Protein AF-A0A9E1SWF8-F1 (afdb_monomer_lite)

Secondary structure (DSSP, 8-state):
-EEEESSSSS-EEEES---STT--HHHHHHHHHHHHHHSSEEE-S-----

Sequence (50 aa):
MDIKPLTPHIGAEISGIQLGDAMDQSRFGAIHDALMTHQVLFFRDQEMSL

Radius of gyration: 11.07 Å; chains: 1; bounding box: 20×23×28 Å

pLDDT: mean 92.25, std 7.01, range [68.19, 98.5]

Foldseek 3Di:
DDWAQPDPQAEIEDDPDEPDPDDDPVNVVVVVVSCVRHVDYDYPPHDDDD

Structure (mmCIF, N/CA/C/O backbone):
data_AF-A0A9E1SWF8-F1
#
_entry.id   AF-A0A9E1SWF8-F1
#
loop_
_atom_site.group_PDB
_atom_site.id
_atom_site.type_symbol
_atom_site.label_atom_id
_atom_site.label_alt_id
_atom_site.label_comp_id
_atom_site.label_asym_id
_atom_site.label_entity_id
_atom_site.label_seq_id
_atom_site.pdbx_PDB_ins_code
_atom_site.Cartn_x
_atom_site.Cartn_y
_atom_site.Cartn_z
_atom_site.occupancy
_atom_site.B_iso_or_equiv
_atom_site.auth_seq_id
_atom_site.auth_comp_id
_atom_site.auth_asym_id
_atom_site.auth_atom_id
_atom_site.pdbx_PDB_model_num
ATOM 1 N N . MET A 1 1 ? 0.703 6.705 -4.549 1.00 85.88 1 MET A N 1
ATOM 2 C CA . MET A 1 1 ? 0.977 5.655 -3.557 1.00 85.88 1 MET A CA 1
ATOM 3 C C . MET A 1 1 ? -0.030 5.820 -2.442 1.00 85.88 1 MET A C 1
ATOM 5 O O . MET A 1 1 ? -0.095 6.905 -1.878 1.00 85.88 1 MET A O 1
ATOM 9 N N . ASP A 1 2 ? -0.831 4.793 -2.200 1.00 94.88 2 ASP A N 1
ATOM 10 C CA . ASP A 1 2 ? -1.824 4.744 -1.123 1.00 94.88 2 ASP A CA 1
ATOM 11 C C . ASP A 1 2 ? -1.441 3.629 -0.144 1.00 94.88 2 ASP A C 1
ATOM 13 O O . ASP A 1 2 ? -0.956 2.587 -0.586 1.00 94.88 2 ASP A O 1
ATOM 17 N N . ILE A 1 3 ? -1.608 3.865 1.160 1.00 96.25 3 ILE A N 1
ATOM 18 C CA . ILE A 1 3 ? -1.237 2.930 2.231 1.00 96.25 3 ILE A CA 1
ATOM 19 C C . ILE A 1 3 ? -2.481 2.666 3.073 1.00 96.25 3 ILE A C 1
ATOM 21 O O . ILE A 1 3 ? -2.976 3.557 3.765 1.00 96.25 3 ILE A O 1
ATOM 25 N N . LYS A 1 4 ? -2.952 1.421 3.063 1.00 97.75 4 LYS A N 1
ATOM 26 C CA . LYS A 1 4 ? -4.132 0.992 3.811 1.00 97.75 4 LYS A CA 1
ATOM 27 C C . LYS A 1 4 ? -3.736 0.012 4.917 1.00 97.75 4 LYS A C 1
ATOM 29 O O . LYS A 1 4 ? -3.414 -1.137 4.606 1.00 97.75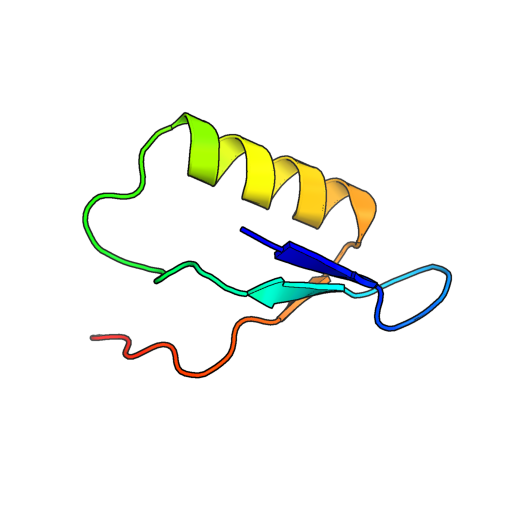 4 LYS A O 1
ATOM 34 N N . PRO A 1 5 ? -3.790 0.410 6.202 1.00 97.56 5 PRO A N 1
ATOM 35 C CA . PRO A 1 5 ? -3.591 -0.517 7.312 1.00 97.56 5 PRO A CA 1
ATOM 36 C C . PRO A 1 5 ? -4.596 -1.672 7.252 1.00 97.56 5 PRO A C 1
ATOM 38 O O . PRO A 1 5 ? -5.787 -1.459 7.014 1.00 97.56 5 PRO A O 1
ATOM 41 N N . LEU A 1 6 ? -4.117 -2.895 7.472 1.00 97.19 6 LEU A N 1
ATOM 42 C CA . LEU A 1 6 ? -4.952 -4.100 7.481 1.00 97.19 6 LEU A CA 1
ATOM 43 C C . LEU A 1 6 ? -5.457 -4.433 8.883 1.00 97.19 6 LEU A C 1
ATOM 45 O O . LEU A 1 6 ? -6.564 -4.946 9.044 1.00 97.19 6 LEU A O 1
ATOM 49 N N . THR A 1 7 ? -4.654 -4.129 9.901 1.00 95.38 7 THR A N 1
ATOM 50 C CA . THR A 1 7 ? -5.018 -4.276 11.311 1.00 95.38 7 THR A CA 1
ATOM 51 C C . THR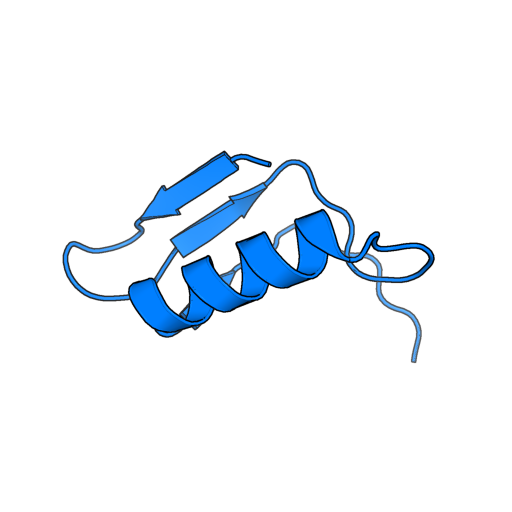 A 1 7 ? -4.557 -3.048 12.106 1.00 95.38 7 THR A C 1
ATOM 53 O O . THR A 1 7 ? -3.763 -2.257 11.592 1.00 95.38 7 THR A O 1
ATOM 56 N N . PRO A 1 8 ? -5.009 -2.873 13.363 1.00 94.38 8 PRO A N 1
ATOM 57 C CA . PRO A 1 8 ? -4.618 -1.721 14.179 1.00 94.38 8 PRO A CA 1
ATOM 58 C C . PRO A 1 8 ? -3.117 -1.617 14.487 1.00 94.38 8 PRO A C 1
ATOM 60 O O . PRO A 1 8 ? -2.646 -0.525 14.790 1.00 94.38 8 PRO A O 1
ATOM 63 N N . HIS A 1 9 ? -2.376 -2.732 14.453 1.00 93.06 9 HIS A N 1
ATOM 64 C CA . HIS A 1 9 ? -0.991 -2.780 14.943 1.00 93.06 9 HIS A CA 1
ATOM 65 C C . HIS A 1 9 ? 0.031 -3.289 13.925 1.00 93.06 9 HIS A C 1
ATOM 67 O O . HIS A 1 9 ? 1.211 -2.988 14.067 1.00 93.06 9 HIS A O 1
ATOM 73 N N . ILE A 1 10 ? -0.393 -4.060 12.922 1.00 97.12 10 ILE A N 1
ATOM 74 C CA . ILE A 1 10 ? 0.512 -4.675 11.948 1.00 97.12 10 ILE A CA 1
ATOM 75 C C . ILE A 1 10 ? -0.159 -4.826 10.580 1.00 97.12 10 ILE A C 1
ATOM 77 O O . ILE A 1 10 ? -1.353 -5.112 10.471 1.00 97.12 10 ILE A O 1
ATOM 81 N N . GLY A 1 11 ? 0.640 -4.689 9.532 1.00 97.88 11 GLY A N 1
ATOM 82 C CA . GLY A 1 11 ? 0.248 -4.944 8.158 1.00 97.88 11 GLY A CA 1
ATOM 83 C C . GLY A 1 11 ? -0.377 -3.739 7.476 1.00 97.88 11 GLY A C 1
ATOM 84 O O . GLY A 1 11 ? -1.311 -3.126 7.996 1.00 97.88 11 GLY A O 1
ATOM 85 N N . ALA A 1 12 ? 0.099 -3.448 6.269 1.00 98.50 12 ALA A N 1
ATOM 86 C CA . ALA A 1 12 ? -0.541 -2.512 5.356 1.00 98.50 12 ALA A CA 1
ATOM 87 C C . ALA A 1 12 ? -0.487 -3.022 3.912 1.00 98.50 12 ALA A C 1
ATOM 89 O O . ALA A 1 12 ? 0.489 -3.649 3.501 1.00 98.50 12 ALA A O 1
ATOM 90 N N . GLU A 1 13 ? -1.533 -2.746 3.141 1.00 97.94 13 GLU A N 1
ATOM 91 C CA . GLU A 1 13 ? -1.520 -2.899 1.687 1.00 97.94 13 GLU A CA 1
ATOM 92 C C . GLU A 1 13 ? -1.113 -1.570 1.047 1.00 97.94 13 GLU A C 1
ATOM 94 O O . GLU A 1 13 ? -1.646 -0.520 1.414 1.00 97.94 13 GLU A O 1
ATOM 99 N N . ILE A 1 14 ? -0.163 -1.613 0.112 1.00 96.62 14 ILE A N 1
ATOM 100 C CA . ILE A 1 14 ? 0.271 -0.446 -0.655 1.00 96.62 14 ILE A CA 1
ATOM 101 C C . ILE A 1 14 ? -0.173 -0.598 -2.106 1.00 96.62 14 ILE A C 1
ATOM 103 O O . ILE A 1 14 ? 0.100 -1.614 -2.748 1.00 96.62 14 ILE A O 1
ATOM 107 N N . SER A 1 15 ? -0.815 0.443 -2.635 1.00 94.81 15 SER A N 1
ATOM 108 C CA . SER A 1 15 ? -1.293 0.487 -4.018 1.00 94.81 15 SER A CA 1
ATOM 109 C C . SER A 1 15 ? -0.796 1.723 -4.782 1.00 94.81 15 SER A C 1
ATOM 111 O O . SER A 1 15 ? -0.264 2.691 -4.218 1.00 94.81 15 SER A O 1
ATOM 113 N N . GLY A 1 16 ? -0.939 1.682 -6.111 1.00 91.00 16 GLY A N 1
ATOM 114 C CA . GLY A 1 16 ? -0.496 2.753 -7.008 1.00 91.00 16 GLY A CA 1
ATOM 115 C C . GLY A 1 16 ? 1.022 2.813 -7.198 1.00 91.00 16 GLY A C 1
ATOM 116 O O . GLY A 1 16 ? 1.554 3.898 -7.450 1.00 91.00 16 GLY A O 1
ATOM 117 N N . ILE A 1 17 ? 1.709 1.676 -7.037 1.00 89.31 17 ILE A N 1
ATOM 118 C CA . ILE A 1 17 ? 3.133 1.505 -7.343 1.00 89.31 17 ILE A CA 1
ATOM 119 C C . ILE A 1 17 ? 3.361 0.178 -8.083 1.00 89.31 17 ILE A C 1
ATOM 121 O O . ILE A 1 17 ? 2.627 -0.781 -7.850 1.00 89.31 17 ILE A O 1
ATOM 125 N N . GLN A 1 18 ? 4.408 0.131 -8.911 1.00 90.12 18 GLN A N 1
ATOM 126 C CA . GLN A 1 18 ? 4.974 -1.106 -9.446 1.00 90.12 18 GLN A CA 1
ATOM 127 C C . GLN A 1 18 ? 6.370 -1.289 -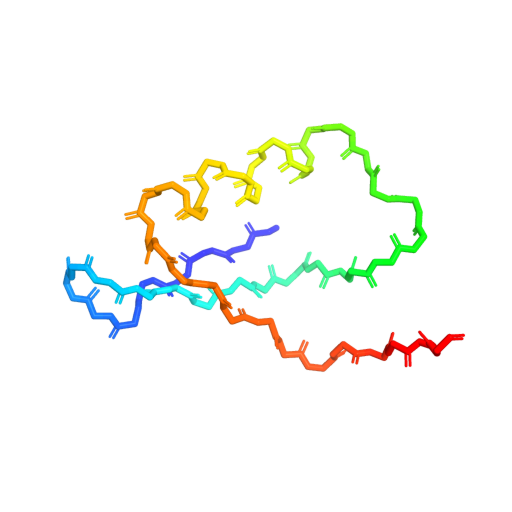8.848 1.00 90.12 18 GLN A C 1
ATOM 129 O O . GLN A 1 18 ? 7.190 -0.369 -8.906 1.00 90.12 18 GLN A O 1
ATOM 134 N N . LEU A 1 19 ? 6.615 -2.445 -8.244 1.00 89.06 19 LEU A N 1
ATOM 135 C CA . LEU A 1 19 ? 7.927 -2.869 -7.780 1.00 89.06 19 LEU A CA 1
ATOM 136 C C . LEU A 1 19 ? 8.741 -3.353 -8.981 1.00 89.06 19 LEU A C 1
ATOM 138 O O . LEU A 1 19 ? 8.224 -4.070 -9.834 1.00 89.06 19 LEU A O 1
ATOM 142 N N . GLY A 1 20 ? 10.010 -2.958 -9.041 1.00 83.50 20 GLY A N 1
ATOM 143 C CA . GLY A 1 20 ? 10.896 -3.270 -10.160 1.00 83.50 20 GLY A CA 1
ATOM 144 C C . GLY A 1 20 ? 11.619 -2.033 -10.683 1.00 83.50 20 GLY A C 1
ATOM 145 O O . GLY A 1 20 ? 11.970 -1.136 -9.910 1.00 83.50 20 GLY A O 1
ATOM 146 N N . ASP A 1 21 ? 11.871 -2.006 -11.993 1.00 68.19 21 ASP A N 1
ATOM 147 C CA . ASP A 1 21 ? 12.795 -1.043 -12.586 1.00 68.19 21 ASP A CA 1
ATOM 148 C C . ASP A 1 21 ? 12.307 0.412 -12.515 1.00 68.19 21 ASP A C 1
ATOM 150 O O . ASP A 1 21 ? 11.156 0.746 -12.801 1.00 68.19 21 ASP A O 1
ATOM 154 N N . ALA A 1 22 ? 13.259 1.280 -12.152 1.00 71.44 22 ALA A N 1
ATOM 155 C CA . ALA A 1 22 ? 13.143 2.728 -11.971 1.00 71.44 22 ALA A CA 1
ATOM 156 C C . ALA A 1 22 ? 12.252 3.209 -10.803 1.00 71.44 22 ALA A C 1
ATOM 158 O O . ALA A 1 22 ? 11.493 4.172 -10.936 1.00 71.44 22 ALA A O 1
ATOM 159 N N . MET A 1 23 ? 12.409 2.622 -9.611 1.00 82.75 23 MET A N 1
ATOM 160 C CA . MET A 1 23 ? 11.983 3.302 -8.383 1.00 82.75 23 MET A CA 1
ATOM 161 C C . MET A 1 23 ? 12.897 4.493 -8.069 1.00 82.75 23 MET A C 1
ATOM 163 O O . MET A 1 23 ? 14.103 4.338 -7.880 1.00 82.75 23 MET A O 1
ATOM 167 N N . ASP A 1 24 ? 12.312 5.685 -7.960 1.00 87.00 24 ASP A N 1
ATOM 168 C CA . ASP A 1 24 ? 13.021 6.838 -7.418 1.00 87.00 24 ASP A CA 1
ATOM 169 C C . ASP A 1 24 ? 13.292 6.672 -5.906 1.00 87.00 24 ASP A C 1
ATOM 171 O O . ASP A 1 24 ? 12.645 5.896 -5.190 1.00 87.00 24 ASP A O 1
ATOM 175 N N . GLN A 1 25 ? 14.272 7.425 -5.408 1.00 89.06 25 GLN A N 1
ATOM 176 C CA . GLN A 1 25 ? 14.718 7.343 -4.017 1.00 89.06 25 GLN A CA 1
ATOM 177 C C . GLN A 1 25 ? 13.633 7.787 -3.018 1.00 89.06 25 GLN A C 1
ATOM 179 O O . GLN A 1 25 ? 13.607 7.311 -1.884 1.00 89.06 25 GLN A O 1
ATOM 184 N N . SER A 1 26 ? 12.712 8.661 -3.440 1.00 90.31 26 SER A N 1
ATOM 185 C CA . SER A 1 26 ? 11.609 9.144 -2.604 1.00 90.31 26 SER A CA 1
ATOM 186 C C . SER A 1 26 ? 10.567 8.051 -2.372 1.00 90.31 26 SER A C 1
ATOM 188 O O . SER A 1 26 ? 10.146 7.836 -1.234 1.00 90.31 26 SER A O 1
ATOM 190 N N . ARG A 1 27 ? 10.200 7.304 -3.417 1.00 90.62 27 ARG A N 1
ATOM 191 C CA . ARG A 1 27 ? 9.299 6.149 -3.332 1.00 90.62 27 ARG A CA 1
ATOM 192 C C . ARG A 1 27 ? 9.894 5.046 -2.477 1.00 90.62 27 ARG A C 1
ATOM 194 O O . ARG A 1 27 ? 9.184 4.485 -1.650 1.00 90.62 27 ARG A O 1
ATOM 201 N N . PHE A 1 28 ? 11.187 4.764 -2.639 1.00 92.31 28 PHE A N 1
ATOM 202 C CA . PHE A 1 28 ? 11.864 3.791 -1.784 1.00 92.31 28 PHE A CA 1
ATOM 203 C C . PHE A 1 28 ? 11.806 4.201 -0.309 1.00 92.31 28 PHE A C 1
ATOM 205 O O . PHE A 1 28 ? 11.424 3.385 0.528 1.00 92.31 28 PHE A O 1
ATOM 212 N N 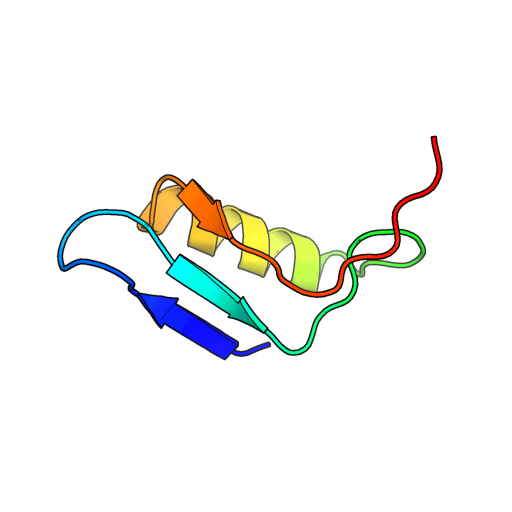. GLY A 1 29 ? 12.118 5.464 0.004 1.00 94.94 29 GLY A N 1
ATOM 213 C CA . GLY A 1 29 ? 12.022 5.990 1.368 1.00 94.94 29 GLY A CA 1
ATOM 214 C C . GLY A 1 29 ? 10.617 5.835 1.952 1.00 94.94 29 GLY A C 1
ATOM 215 O O . GLY A 1 29 ? 10.457 5.308 3.047 1.00 94.94 29 GLY A O 1
ATOM 216 N N . ALA A 1 30 ? 9.586 6.171 1.176 1.00 94.00 30 ALA A N 1
ATOM 217 C CA . ALA A 1 30 ? 8.205 6.049 1.633 1.00 94.00 30 ALA A CA 1
ATOM 218 C C . ALA A 1 30 ? 7.783 4.586 1.897 1.00 94.00 30 ALA A C 1
ATOM 220 O O . ALA A 1 30 ? 7.057 4.316 2.853 1.00 94.00 30 ALA A O 1
ATOM 221 N N . ILE A 1 31 ? 8.258 3.630 1.089 1.00 95.12 31 ILE A N 1
ATOM 222 C CA . ILE A 1 31 ? 8.039 2.192 1.325 1.00 95.12 31 ILE A CA 1
ATOM 223 C C . ILE A 1 31 ? 8.809 1.721 2.564 1.00 95.12 31 ILE A C 1
ATOM 225 O O . ILE A 1 31 ? 8.277 0.939 3.350 1.00 95.12 31 ILE A O 1
ATOM 229 N N . HIS A 1 32 ? 10.040 2.197 2.761 1.00 96.25 32 HIS A N 1
ATOM 230 C CA . HIS A 1 32 ? 10.839 1.873 3.940 1.00 96.25 32 HIS A CA 1
ATOM 231 C C . HIS A 1 32 ? 10.157 2.350 5.230 1.00 96.25 32 HIS A C 1
ATOM 233 O O . HIS A 1 32 ? 9.974 1.554 6.151 1.00 96.25 32 HIS A O 1
ATOM 239 N N . ASP A 1 33 ? 9.704 3.602 5.274 1.00 97.12 33 ASP A N 1
ATOM 240 C CA . ASP A 1 33 ? 9.005 4.168 6.433 1.00 97.12 33 ASP A CA 1
ATOM 241 C C . ASP A 1 33 ? 7.686 3.433 6.716 1.00 97.12 33 ASP A C 1
ATOM 243 O O . ASP A 1 33 ? 7.358 3.125 7.870 1.00 97.12 33 ASP A O 1
ATOM 247 N N . ALA A 1 34 ? 6.947 3.083 5.657 1.00 96.44 34 ALA A N 1
ATOM 248 C CA . ALA A 1 34 ? 5.746 2.263 5.769 1.00 96.44 34 ALA A CA 1
ATOM 249 C C . ALA A 1 34 ? 6.062 0.874 6.342 1.00 96.44 34 ALA A C 1
ATOM 251 O O . ALA A 1 34 ? 5.326 0.384 7.199 1.00 96.44 34 ALA A O 1
ATOM 252 N N . LEU A 1 35 ? 7.168 0.249 5.927 1.00 97.88 35 LEU A N 1
ATOM 253 C CA . LEU A 1 35 ? 7.595 -1.044 6.459 1.00 97.88 35 LEU A CA 1
ATOM 254 C C . LEU A 1 35 ? 7.988 -0.937 7.935 1.00 97.88 35 LEU A C 1
ATOM 256 O O . LEU A 1 35 ? 7.613 -1.804 8.718 1.00 97.88 35 LEU A O 1
ATOM 260 N N . MET A 1 36 ? 8.689 0.125 8.338 1.00 97.88 36 MET A N 1
ATOM 261 C CA . MET A 1 36 ? 9.039 0.343 9.747 1.00 97.88 36 MET A CA 1
ATOM 262 C C . MET A 1 36 ? 7.795 0.559 10.620 1.00 97.88 36 MET A C 1
ATOM 264 O O . MET A 1 36 ? 7.742 0.082 11.751 1.00 97.88 36 MET A O 1
ATOM 268 N N . THR A 1 37 ? 6.774 1.231 10.083 1.00 97.00 37 THR A N 1
ATOM 269 C CA . THR A 1 37 ? 5.521 1.517 10.798 1.00 97.00 37 THR A CA 1
ATOM 270 C C . THR A 1 37 ? 4.609 0.293 10.886 1.00 97.00 37 THR A C 1
ATOM 272 O O . THR A 1 37 ? 4.047 0.007 11.941 1.00 97.00 37 THR A O 1
ATOM 275 N N . HIS A 1 38 ? 4.449 -0.435 9.779 1.00 97.50 38 HIS A N 1
ATOM 276 C CA . HIS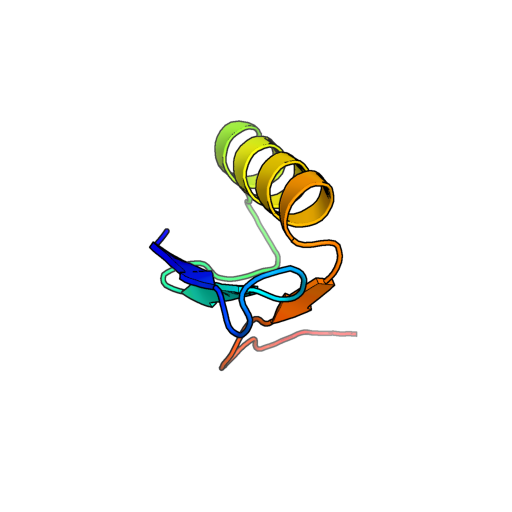 A 1 38 ? 3.458 -1.505 9.645 1.00 97.50 38 HIS A CA 1
ATOM 277 C C . HIS A 1 38 ? 4.052 -2.911 9.736 1.00 97.50 38 HIS A C 1
ATOM 279 O O . HIS A 1 38 ? 3.292 -3.876 9.735 1.00 97.50 38 HIS A O 1
ATOM 285 N N . GLN A 1 39 ? 5.377 -3.044 9.838 1.00 97.88 39 GLN A N 1
ATOM 286 C CA . GLN A 1 39 ? 6.159 -4.278 10.024 1.00 97.88 39 GLN A CA 1
ATOM 287 C C . GLN A 1 39 ? 6.088 -5.293 8.866 1.00 97.88 39 GLN A C 1
ATOM 289 O O . GLN A 1 39 ? 7.034 -6.044 8.647 1.00 97.88 39 GLN A O 1
ATOM 294 N N . VAL A 1 40 ? 4.999 -5.311 8.098 1.00 97.94 40 VAL A N 1
ATOM 295 C CA . VAL A 1 40 ? 4.805 -6.124 6.896 1.00 97.94 40 VAL A CA 1
ATOM 296 C C . VAL A 1 40 ? 3.957 -5.352 5.888 1.00 97.94 40 VAL A C 1
ATOM 298 O O . VAL A 1 40 ? 2.983 -4.690 6.254 1.00 97.94 40 VAL A O 1
ATOM 301 N N . LEU A 1 41 ? 4.333 -5.437 4.613 1.00 98.00 41 LEU A N 1
ATOM 302 C CA . LEU A 1 41 ? 3.663 -4.751 3.514 1.00 98.00 41 LEU A CA 1
ATOM 303 C C . LEU A 1 41 ? 3.173 -5.754 2.474 1.00 98.00 41 LEU A C 1
ATOM 305 O O . LEU A 1 41 ? 3.868 -6.718 2.153 1.00 98.00 41 LEU A O 1
ATOM 309 N N . PHE A 1 42 ? 1.991 -5.496 1.930 1.00 97.56 42 PHE A N 1
ATOM 310 C CA . PHE A 1 42 ? 1.404 -6.265 0.843 1.00 97.56 42 PHE A CA 1
ATOM 311 C C . PHE A 1 42 ? 1.316 -5.395 -0.406 1.00 97.56 42 PHE A C 1
ATOM 313 O O . PHE A 1 42 ? 0.840 -4.264 -0.351 1.00 97.56 42 PHE A O 1
ATOM 320 N N . PHE A 1 43 ? 1.738 -5.958 -1.532 1.00 96.06 43 PHE A N 1
ATOM 321 C CA . PHE A 1 43 ? 1.603 -5.364 -2.857 1.00 96.06 43 PHE A CA 1
ATOM 322 C C . PHE A 1 43 ? 0.822 -6.350 -3.725 1.00 96.06 43 PHE A C 1
ATOM 324 O O . PHE A 1 43 ? 1.043 -7.562 -3.643 1.00 96.06 43 PHE A O 1
ATOM 331 N N . ARG A 1 44 ? -0.122 -5.851 -4.520 1.00 94.81 44 ARG A N 1
ATOM 332 C CA . ARG A 1 44 ? -0.959 -6.665 -5.414 1.00 94.81 44 ARG A CA 1
ATOM 333 C C . ARG A 1 44 ? -0.547 -6.445 -6.862 1.00 94.81 44 ARG A C 1
ATOM 335 O O . ARG A 1 44 ? 0.030 -5.408 -7.171 1.00 94.81 44 ARG A O 1
ATOM 342 N N . ASP A 1 45 ? -0.819 -7.436 -7.708 1.00 92.94 45 ASP A N 1
ATOM 343 C CA . ASP A 1 45 ? -0.657 -7.351 -9.168 1.00 92.94 45 ASP A CA 1
ATOM 344 C C . ASP A 1 45 ? 0.763 -6.957 -9.620 1.00 92.94 4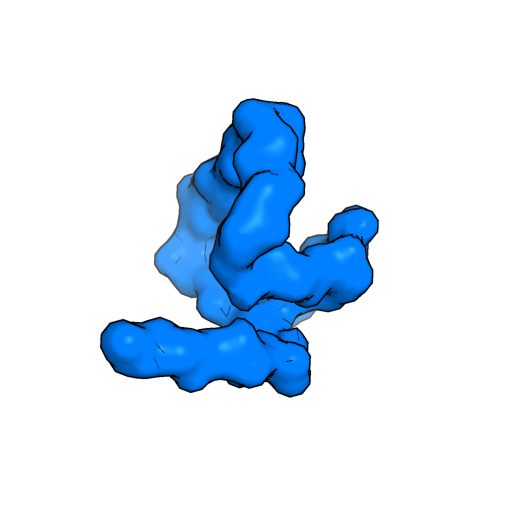5 ASP A C 1
ATOM 346 O O . ASP A 1 45 ? 0.968 -6.227 -10.586 1.00 92.94 45 ASP A O 1
ATOM 350 N N . GLN A 1 46 ? 1.767 -7.449 -8.889 1.00 91.50 46 GLN A N 1
ATOM 351 C CA . GLN A 1 46 ? 3.172 -7.216 -9.201 1.00 91.50 46 GLN A CA 1
ATOM 352 C C . GLN A 1 46 ? 3.673 -8.295 -10.162 1.00 91.50 46 GLN A C 1
ATOM 354 O O . GLN A 1 46 ? 3.847 -9.450 -9.772 1.00 91.50 46 GLN A O 1
ATOM 359 N N . GLU A 1 47 ? 3.924 -7.921 -11.414 1.00 90.44 47 GLU A N 1
ATOM 360 C CA . GLU A 1 47 ? 4.671 -8.764 -12.343 1.00 90.44 47 GLU A CA 1
ATOM 361 C C . GLU A 1 47 ? 6.157 -8.689 -11.991 1.00 90.44 47 GLU A C 1
ATOM 363 O O . GLU A 1 47 ? 6.781 -7.638 -12.131 1.00 90.44 47 GLU A O 1
ATOM 368 N N . MET A 1 48 ? 6.717 -9.797 -11.503 1.00 86.50 48 MET A N 1
ATOM 369 C CA . MET A 1 48 ? 8.132 -9.892 -11.146 1.00 86.50 48 MET A CA 1
ATOM 370 C C . MET A 1 48 ? 8.834 -10.895 -12.057 1.00 86.50 48 MET A C 1
ATOM 372 O O . MET A 1 48 ? 8.368 -12.023 -12.227 1.00 86.50 48 MET A O 1
ATOM 376 N N . SER A 1 49 ? 9.967 -10.490 -12.625 1.00 84.00 49 SER A N 1
ATOM 377 C CA . SER A 1 49 ? 10.908 -11.401 -13.274 1.00 84.00 49 SER A CA 1
ATOM 378 C C . SER A 1 49 ? 11.867 -12.001 -12.242 1.00 84.00 49 SER A C 1
ATOM 380 O O . SER A 1 49 ? 12.160 -11.370 -11.226 1.00 84.00 49 SER A O 1
ATOM 382 N N . LEU A 1 50 ? 12.348 -13.215 -12.513 1.00 71.00 50 LEU A N 1
ATOM 383 C CA . LEU A 1 50 ? 13.427 -13.870 -11.762 1.00 71.00 50 LEU A CA 1
ATOM 384 C C . LEU A 1 50 ? 14.807 -13.380 -12.209 1.00 71.00 50 LEU A C 1
ATOM 386 O O . LEU A 1 50 ? 14.949 -13.079 -13.417 1.00 71.00 50 LEU A O 1
#